Protein AF-A0AAV6B2Z7-F1 (afdb_monomer_lite)

Secondary structure (DSSP, 8-state):
-HHHHHHHT------SSHHHHHHHHHHHHHHHHHHHHHH---TTPPPEEEEEETTGGGTSTTS-S-EEEEEETTSPP--TTTGGGGTT--EEPP-

Foldseek 3Di:
DLVVQLVVLVPQDDQPDLLSNLQSVQSNFQSVLVVCVVVDDDPPRQAKWKWKQQQLCVLHPPDHSITIHIDGPPDQAQDSSCGPVQGNDTGTDDD

Sequence (95 aa):
DILKHLSDARHLHGAADLAVARKMFHPFSNAAARALELAGTAPGSPPFEIFECPMVDRAIPGVPKKGRWVQAAGRAIANPYFGADMLDCGTKVKR

Structure (mmCIF, N/CA/C/O backbone):
data_AF-A0AAV6B2Z7-F1
#
_entry.id   AF-A0AAV6B2Z7-F1
#
loop_
_atom_site.group_PDB
_atom_site.id
_atom_site.type_symbol
_atom_site.label_atom_id
_atom_site.label_alt_id
_atom_site.label_comp_id
_atom_site.label_asym_id
_atom_site.label_entity_id
_atom_site.label_seq_id
_atom_site.pdbx_PDB_ins_code
_atom_site.Cartn_x
_atom_site.Cartn_y
_atom_site.Cartn_z
_atom_site.occupancy
_atom_site.B_iso_or_equiv
_atom_site.auth_seq_id
_atom_site.auth_comp_id
_atom_site.auth_asym_id
_atom_site.auth_atom_id
_atom_site.pdbx_PDB_model_num
ATOM 1 N N . ASP A 1 1 ? 4.237 18.114 4.102 1.00 82.38 1 ASP A N 1
ATOM 2 C CA . ASP A 1 1 ? 2.783 18.243 3.892 1.00 82.38 1 ASP A CA 1
ATOM 3 C C . ASP A 1 1 ? 2.292 16.994 3.162 1.00 82.38 1 ASP A C 1
ATOM 5 O O . ASP A 1 1 ? 2.789 16.705 2.079 1.00 82.38 1 ASP A O 1
ATOM 9 N N . ILE A 1 2 ? 1.398 16.210 3.774 1.00 82.62 2 ILE A N 1
ATOM 10 C CA . ILE A 1 2 ? 0.945 14.922 3.221 1.00 82.62 2 ILE A CA 1
ATOM 11 C C . ILE A 1 2 ? 0.111 15.088 1.942 1.00 82.62 2 ILE A C 1
ATOM 13 O O . ILE A 1 2 ? 0.201 14.254 1.042 1.00 82.62 2 ILE A O 1
ATOM 17 N N . LEU A 1 3 ? -0.637 16.190 1.821 1.00 84.44 3 LEU A N 1
ATOM 18 C CA . LEU A 1 3 ? -1.466 16.468 0.647 1.00 84.44 3 LEU A CA 1
ATOM 19 C C . LEU A 1 3 ? -0.603 16.821 -0.562 1.00 84.44 3 LEU A C 1
ATOM 21 O O . LEU A 1 3 ? -0.903 16.407 -1.683 1.00 84.44 3 LEU A O 1
ATOM 25 N N . LYS A 1 4 ? 0.527 17.497 -0.329 1.00 87.06 4 LYS A N 1
ATOM 26 C CA . LYS A 1 4 ? 1.535 17.722 -1.368 1.00 87.06 4 LYS A CA 1
ATOM 27 C C . LYS A 1 4 ? 2.083 16.398 -1.912 1.00 87.06 4 LYS A C 1
ATOM 29 O O . LYS A 1 4 ? 2.107 16.215 -3.122 1.00 87.06 4 LYS A O 1
ATOM 34 N N . HIS A 1 5 ? 2.457 15.456 -1.042 1.00 82.75 5 HIS A N 1
ATOM 35 C CA . HIS A 1 5 ? 2.975 14.149 -1.475 1.00 82.75 5 HIS A CA 1
ATOM 36 C C . HIS A 1 5 ? 1.959 13.341 -2.293 1.00 82.75 5 HIS A C 1
ATOM 38 O O . HIS A 1 5 ? 2.333 12.698 -3.270 1.00 82.75 5 HIS A O 1
ATOM 44 N N . LEU A 1 6 ? 0.677 13.403 -1.922 1.00 84.50 6 LEU A N 1
ATOM 45 C CA . LEU A 1 6 ? -0.410 12.808 -2.702 1.00 84.50 6 LEU A CA 1
ATOM 46 C C . LEU A 1 6 ? -0.539 13.441 -4.089 1.00 84.50 6 LEU A C 1
ATOM 48 O O . LEU A 1 6 ? -0.636 12.731 -5.087 1.00 84.50 6 LEU A O 1
ATOM 52 N N . SER A 1 7 ? -0.516 14.772 -4.145 1.00 85.50 7 SER A N 1
ATOM 53 C CA . SER A 1 7 ? -0.623 15.522 -5.395 1.00 85.50 7 SER A CA 1
ATOM 54 C C . SER A 1 7 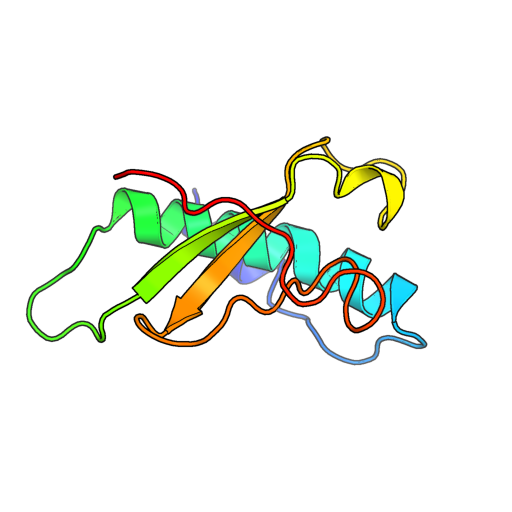? 0.555 15.246 -6.333 1.00 85.50 7 SER A C 1
ATOM 56 O O . SER A 1 7 ? 0.342 15.018 -7.521 1.00 85.50 7 SER A O 1
ATOM 58 N N . ASP A 1 8 ? 1.779 15.191 -5.805 1.00 87.44 8 ASP A N 1
ATOM 59 C CA . ASP A 1 8 ? 2.990 14.907 -6.583 1.00 87.44 8 ASP A CA 1
ATOM 60 C C . ASP A 1 8 ? 2.988 13.470 -7.151 1.00 87.44 8 ASP A C 1
ATOM 62 O O . ASP A 1 8 ? 3.525 13.223 -8.229 1.00 87.44 8 ASP A O 1
ATOM 66 N N . ALA A 1 9 ? 2.351 12.519 -6.455 1.00 87.00 9 ALA A N 1
ATOM 67 C CA . ALA A 1 9 ? 2.297 11.104 -6.834 1.00 87.00 9 ALA A CA 1
ATOM 68 C C . ALA A 1 9 ? 1.045 10.704 -7.645 1.00 87.00 9 ALA A C 1
ATOM 70 O O . ALA A 1 9 ? 0.824 9.521 -7.894 1.00 87.00 9 ALA A O 1
ATOM 71 N N . ARG A 1 10 ? 0.203 11.659 -8.065 1.00 85.12 10 ARG A N 1
ATOM 72 C CA . ARG A 1 10 ? -1.104 11.383 -8.701 1.00 85.12 10 ARG A CA 1
ATOM 73 C C . ARG A 1 10 ? -1.035 10.762 -10.103 1.00 85.12 10 ARG A C 1
ATOM 75 O O . ARG A 1 10 ? -2.044 10.285 -10.619 1.00 85.12 10 ARG A O 1
ATOM 82 N N . HIS A 1 11 ? 0.126 10.809 -10.751 1.00 87.19 11 HIS A N 1
ATOM 83 C CA . HIS A 1 11 ? 0.304 10.319 -12.117 1.00 87.19 11 HIS A CA 1
ATOM 84 C C . HIS A 1 11 ? 0.511 8.797 -12.116 1.00 87.19 11 HIS A C 1
ATOM 86 O O . HIS A 1 11 ? 1.636 8.314 -12.046 1.00 87.19 11 HIS A O 1
ATOM 92 N N . LEU A 1 12 ? -0.594 8.047 -12.183 1.00 87.81 12 LEU A N 1
ATOM 93 C CA . LEU A 1 12 ? -0.633 6.574 -12.128 1.00 87.81 12 LEU A CA 1
ATOM 94 C C . LEU A 1 12 ? -0.917 5.908 -13.490 1.00 87.81 12 LEU A C 1
ATOM 96 O O . LEU A 1 12 ? -1.410 4.785 -13.548 1.00 87.81 12 LEU A O 1
ATOM 100 N N . HIS A 1 13 ? -0.645 6.601 -14.594 1.00 88.88 13 HIS A N 1
ATOM 101 C CA . HIS A 1 13 ? -0.947 6.149 -15.956 1.00 88.88 13 HIS A CA 1
ATOM 102 C C . HIS A 1 13 ? 0.327 5.964 -16.791 1.00 88.88 13 HIS A C 1
ATOM 104 O O . HIS A 1 13 ? 1.361 6.551 -16.491 1.00 88.88 13 HIS A O 1
ATOM 110 N N . GLY A 1 14 ? 0.241 5.211 -17.892 1.00 91.19 14 GLY A N 1
ATOM 111 C CA . GLY A 1 14 ? 1.352 5.063 -18.844 1.00 91.19 14 GLY A CA 1
ATOM 112 C C . GLY A 1 14 ? 2.470 4.121 -18.386 1.00 91.19 14 GLY A C 1
ATOM 113 O O . GLY A 1 14 ? 3.575 4.186 -18.917 1.00 91.19 14 GLY A O 1
ATOM 114 N N . ALA A 1 15 ? 2.203 3.252 -17.410 1.00 94.31 15 ALA A N 1
ATOM 115 C CA . ALA A 1 15 ? 3.139 2.199 -17.041 1.00 94.31 15 ALA A CA 1
ATOM 116 C C . ALA A 1 15 ? 3.292 1.190 -18.191 1.00 94.31 15 ALA A C 1
ATOM 118 O O . ALA A 1 15 ? 2.297 0.693 -18.715 1.00 94.31 15 ALA A O 1
ATOM 119 N N . ALA A 1 16 ? 4.537 0.883 -18.558 1.00 95.25 16 ALA A N 1
ATOM 120 C CA . ALA A 1 16 ? 4.843 -0.082 -19.615 1.00 95.25 16 ALA A CA 1
ATOM 121 C C . ALA A 1 16 ? 4.558 -1.534 -19.194 1.00 95.25 16 ALA A C 1
ATOM 123 O O . ALA A 1 16 ? 4.221 -2.369 -20.028 1.00 95.25 16 ALA A O 1
ATOM 124 N N . ASP A 1 17 ? 4.684 -1.828 -17.899 1.00 94.81 17 ASP A N 1
ATOM 125 C CA . ASP A 1 17 ? 4.466 -3.147 -17.317 1.00 94.81 17 ASP A CA 1
ATOM 126 C C . ASP A 1 17 ? 4.049 -3.041 -15.835 1.00 94.81 17 ASP A C 1
ATOM 128 O O . ASP A 1 17 ? 3.955 -1.950 -15.256 1.00 94.81 17 ASP A O 1
ATOM 132 N N . LEU A 1 18 ? 3.798 -4.192 -15.203 1.00 93.00 18 LEU A N 1
ATOM 133 C CA . LEU A 1 18 ? 3.416 -4.258 -13.791 1.00 93.00 18 LEU A CA 1
ATOM 134 C C . LEU A 1 18 ? 4.516 -3.774 -12.840 1.00 93.00 18 LEU A C 1
ATOM 136 O O . LEU A 1 18 ? 4.195 -3.214 -11.792 1.00 93.00 18 LEU A O 1
ATOM 140 N N . ALA A 1 19 ? 5.795 -3.971 -13.166 1.00 93.69 19 ALA A N 1
ATOM 141 C CA . ALA A 1 19 ? 6.892 -3.520 -12.315 1.00 93.69 19 ALA A CA 1
ATOM 142 C C . ALA A 1 19 ? 6.945 -1.984 -12.274 1.00 93.69 19 ALA A C 1
ATOM 144 O O . ALA A 1 19 ? 7.027 -1.385 -11.197 1.00 93.69 19 ALA A O 1
ATOM 145 N N . VAL A 1 20 ? 6.793 -1.338 -13.433 1.00 95.06 20 VAL A N 1
ATOM 146 C CA . VAL A 1 20 ? 6.669 0.116 -13.560 1.00 95.06 20 VAL A CA 1
ATOM 147 C C . VAL A 1 20 ? 5.410 0.609 -12.845 1.00 95.06 20 VAL A C 1
ATOM 149 O O . VAL A 1 20 ? 5.496 1.546 -12.050 1.00 95.06 20 VAL A O 1
ATOM 152 N N . ALA A 1 21 ? 4.263 -0.052 -13.036 1.00 95.25 21 ALA A N 1
ATOM 153 C CA . ALA A 1 21 ? 3.011 0.324 -12.377 1.00 95.25 21 ALA A CA 1
ATOM 154 C C . ALA A 1 21 ? 3.127 0.281 -10.845 1.00 95.25 21 ALA A C 1
ATOM 156 O O . ALA A 1 21 ? 2.740 1.231 -10.165 1.00 95.25 21 ALA A O 1
ATOM 157 N N . ARG A 1 22 ? 3.729 -0.779 -10.287 1.00 95.75 22 ARG A N 1
ATOM 158 C CA . ARG A 1 22 ? 3.978 -0.920 -8.842 1.00 95.75 22 ARG A CA 1
ATOM 159 C C . ARG A 1 22 ? 4.876 0.197 -8.317 1.00 95.75 22 ARG A C 1
ATOM 161 O O . ARG A 1 22 ? 4.563 0.791 -7.284 1.00 95.75 22 ARG A O 1
ATOM 168 N N . LYS A 1 23 ? 5.950 0.527 -9.043 1.00 95.31 23 LYS A N 1
ATOM 169 C CA . LYS A 1 23 ? 6.868 1.622 -8.691 1.00 95.31 23 LYS A CA 1
ATOM 170 C C . LYS A 1 23 ? 6.160 2.978 -8.659 1.00 95.31 23 LYS A C 1
ATOM 172 O O . LYS A 1 23 ? 6.385 3.748 -7.729 1.00 95.31 23 LYS A O 1
ATOM 177 N N . MET A 1 24 ? 5.296 3.253 -9.637 1.00 94.81 24 MET A N 1
ATOM 178 C CA . MET A 1 24 ? 4.495 4.483 -9.696 1.00 94.81 24 MET A CA 1
ATOM 179 C C . MET A 1 24 ? 3.440 4.534 -8.586 1.00 94.81 24 MET A C 1
ATOM 181 O O . MET A 1 24 ? 3.251 5.569 -7.952 1.00 94.81 24 MET A O 1
ATOM 185 N N . PHE A 1 25 ? 2.786 3.405 -8.308 1.00 95.94 25 PHE A N 1
ATOM 186 C CA . PHE A 1 25 ? 1.728 3.302 -7.306 1.00 95.94 25 PHE A CA 1
ATOM 187 C C . PHE A 1 25 ? 2.239 3.416 -5.867 1.00 95.94 25 PHE A C 1
ATOM 189 O O . PHE A 1 25 ? 1.564 3.986 -5.010 1.00 95.94 25 PHE A O 1
ATOM 196 N N . HIS A 1 26 ? 3.436 2.899 -5.581 1.00 96.69 26 HIS A N 1
ATOM 197 C CA . HIS A 1 26 ? 3.998 2.850 -4.233 1.00 96.69 26 HIS A CA 1
ATOM 198 C C . HIS A 1 26 ? 3.980 4.191 -3.470 1.00 96.69 26 HIS A C 1
ATOM 200 O O . HIS A 1 26 ? 3.426 4.216 -2.366 1.00 96.69 26 HIS A O 1
ATOM 206 N N . PRO A 1 27 ? 4.536 5.308 -3.983 1.00 95.38 27 PRO A N 1
ATOM 207 C CA . PRO A 1 27 ? 4.521 6.579 -3.255 1.00 95.38 27 PRO A CA 1
ATOM 208 C C . PRO A 1 27 ? 3.099 7.101 -3.014 1.00 95.38 27 PRO A C 1
ATOM 210 O O . PRO A 1 27 ? 2.797 7.542 -1.905 1.00 95.38 27 PRO A O 1
ATOM 213 N N . PHE A 1 28 ? 2.210 6.983 -4.006 1.00 95.75 28 PHE A N 1
ATOM 214 C CA . PHE A 1 28 ? 0.812 7.392 -3.880 1.00 95.75 28 PHE A CA 1
ATOM 215 C C . PHE A 1 28 ? 0.091 6.599 -2.788 1.00 95.75 28 PHE A C 1
ATOM 217 O O . PHE A 1 28 ? -0.507 7.177 -1.884 1.00 95.75 28 PHE A O 1
ATOM 224 N N . SER A 1 29 ? 0.198 5.271 -2.840 1.00 97.19 29 SER A N 1
ATOM 225 C CA . SER A 1 29 ? -0.474 4.356 -1.918 1.00 97.19 29 SER A CA 1
ATOM 226 C C . SER A 1 29 ? -0.074 4.606 -0.463 1.00 97.19 29 SER A C 1
ATOM 228 O O . SER A 1 29 ? -0.931 4.692 0.419 1.00 97.19 29 SER A O 1
ATOM 230 N N . ASN A 1 30 ? 1.222 4.809 -0.209 1.00 96.31 30 ASN A N 1
ATOM 231 C CA . ASN A 1 30 ? 1.713 5.115 1.131 1.00 96.31 30 ASN A CA 1
ATOM 232 C C . ASN A 1 30 ? 1.238 6.490 1.620 1.00 96.31 30 ASN A C 1
ATOM 234 O O . ASN A 1 30 ? 0.823 6.619 2.773 1.00 96.31 30 ASN A O 1
ATOM 238 N N . ALA A 1 31 ? 1.266 7.510 0.755 1.00 95.38 31 ALA A N 1
ATOM 239 C CA . ALA A 1 31 ? 0.792 8.845 1.106 1.00 95.38 31 ALA A CA 1
ATOM 240 C C . ALA A 1 31 ? -0.719 8.850 1.398 1.00 95.38 31 ALA A C 1
ATOM 242 O O . ALA A 1 31 ? -1.147 9.460 2.377 1.00 95.38 31 ALA A O 1
ATOM 243 N N . ALA A 1 32 ? -1.512 8.106 0.619 1.00 94.50 32 ALA A N 1
ATOM 244 C CA . ALA A 1 32 ? -2.948 7.933 0.831 1.00 94.50 32 ALA A CA 1
ATOM 245 C C . ALA A 1 32 ? -3.246 7.229 2.155 1.00 94.50 32 ALA A C 1
ATOM 247 O O . ALA A 1 32 ? -4.042 7.725 2.953 1.00 94.50 32 ALA A O 1
ATOM 248 N N . ALA A 1 33 ? -2.561 6.113 2.423 1.00 95.38 33 ALA A N 1
ATOM 249 C CA . ALA A 1 33 ? -2.698 5.393 3.681 1.00 95.38 33 ALA A CA 1
ATOM 250 C C . ALA A 1 33 ? -2.358 6.294 4.875 1.00 95.38 33 ALA A C 1
ATOM 252 O O . ALA A 1 33 ? -3.116 6.340 5.838 1.00 95.38 33 ALA A O 1
ATOM 253 N N . ARG A 1 34 ? -1.267 7.064 4.800 1.00 93.50 34 ARG A N 1
ATOM 254 C CA . ARG A 1 34 ? -0.872 7.978 5.877 1.00 93.50 34 ARG A CA 1
ATOM 255 C C . ARG A 1 34 ? -1.851 9.139 6.061 1.00 93.50 34 ARG A C 1
ATOM 257 O O . ARG A 1 34 ? -2.152 9.490 7.198 1.00 93.50 34 ARG A O 1
ATOM 264 N N . ALA A 1 35 ? -2.352 9.733 4.979 1.00 91.81 35 ALA A N 1
ATOM 265 C CA . ALA A 1 35 ? -3.343 10.803 5.059 1.00 91.81 35 ALA A CA 1
ATOM 266 C C . ALA A 1 35 ? -4.631 10.320 5.740 1.00 91.81 35 ALA A C 1
ATOM 268 O O . ALA A 1 35 ? -5.140 10.983 6.638 1.00 91.81 35 ALA A O 1
ATOM 269 N N . LEU A 1 36 ? -5.113 9.135 5.363 1.00 91.62 36 LEU A N 1
ATOM 270 C CA . LEU A 1 36 ? -6.326 8.546 5.924 1.00 91.62 36 LEU A CA 1
ATOM 271 C C . LEU A 1 36 ? -6.136 7.988 7.345 1.00 91.62 36 LEU A C 1
ATOM 273 O O . LEU A 1 36 ? -7.076 7.980 8.132 1.00 91.62 36 LEU A O 1
ATOM 277 N N . GLU A 1 37 ? -4.926 7.555 7.703 1.00 90.19 37 GLU A N 1
ATOM 278 C CA . GLU A 1 37 ? -4.564 7.217 9.086 1.00 90.19 37 GLU A CA 1
ATOM 279 C C . GLU A 1 37 ? -4.660 8.451 9.997 1.00 90.19 37 GLU A C 1
ATOM 281 O O . GLU A 1 37 ? -5.191 8.351 11.097 1.00 90.19 37 GLU A O 1
ATOM 286 N N . LEU A 1 38 ? -4.201 9.618 9.525 1.00 88.50 38 LEU A N 1
ATOM 287 C CA . LEU A 1 38 ? -4.259 10.879 10.274 1.00 88.50 38 LEU A CA 1
ATOM 288 C C . LEU A 1 38 ? -5.662 11.496 10.313 1.00 88.50 38 LEU A C 1
ATOM 290 O O . LEU A 1 38 ? -6.060 12.032 11.341 1.00 88.50 38 LEU A O 1
ATOM 294 N N . ALA A 1 39 ? -6.397 11.444 9.200 1.00 85.25 39 ALA A N 1
ATOM 295 C CA . ALA A 1 39 ? -7.750 11.991 9.112 1.00 85.25 39 ALA A CA 1
ATOM 296 C C . ALA A 1 39 ? -8.777 11.160 9.903 1.00 85.25 39 ALA A C 1
ATOM 298 O O . ALA A 1 39 ? -9.836 11.672 10.264 1.00 85.25 39 ALA A O 1
ATOM 299 N N . GLY A 1 40 ? -8.472 9.885 10.168 1.00 81.06 40 GLY A N 1
ATOM 300 C CA . GLY A 1 40 ? -9.406 8.953 10.787 1.00 81.06 40 GLY A CA 1
ATOM 301 C C . GLY A 1 40 ? -10.636 8.702 9.909 1.00 81.06 40 GLY A C 1
ATOM 302 O O . GLY A 1 40 ? -10.611 8.862 8.688 1.00 81.06 40 GLY A O 1
ATOM 303 N N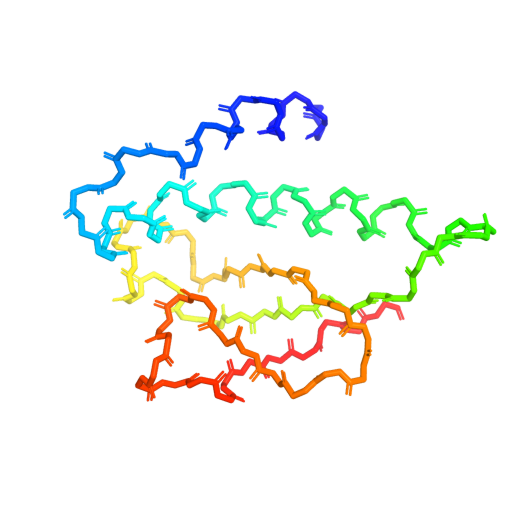 . THR A 1 41 ? -11.730 8.274 10.531 1.00 77.62 41 THR A N 1
ATOM 304 C CA . THR A 1 41 ? -13.040 8.150 9.879 1.00 77.62 41 THR A CA 1
ATOM 305 C C . THR A 1 41 ? -13.889 9.369 10.217 1.00 77.62 41 THR A C 1
ATOM 307 O O . THR A 1 41 ? -14.413 9.463 11.327 1.00 77.62 41 THR A O 1
ATOM 310 N N . ALA A 1 42 ? -14.039 10.299 9.272 1.00 80.81 42 ALA A N 1
ATOM 311 C CA . ALA A 1 42 ? -14.979 11.406 9.423 1.00 80.81 42 ALA A CA 1
ATOM 312 C C . ALA A 1 42 ? -16.431 10.909 9.247 1.00 80.81 42 ALA A C 1
ATOM 314 O O . ALA A 1 42 ? -16.652 9.968 8.473 1.00 80.81 42 ALA A O 1
ATOM 315 N N . PRO A 1 43 ? -17.430 11.528 9.906 1.00 83.88 43 PRO A N 1
ATOM 316 C CA . PRO A 1 43 ? -18.837 11.194 9.697 1.00 83.88 43 PRO A CA 1
ATOM 317 C C . PRO A 1 43 ? -19.204 11.202 8.208 1.00 83.88 43 PRO A C 1
ATOM 319 O O . PRO A 1 43 ? -18.878 12.143 7.488 1.00 83.88 43 PRO A O 1
ATOM 322 N N . GLY A 1 44 ? -19.843 10.130 7.737 1.00 84.12 44 GLY A N 1
ATOM 323 C CA . GLY A 1 44 ? -20.207 9.960 6.324 1.00 84.12 44 GLY A CA 1
ATOM 324 C C . GLY A 1 44 ? -19.087 9.448 5.410 1.00 84.12 44 GLY A C 1
ATOM 325 O O . GLY A 1 44 ? -19.343 9.203 4.234 1.00 84.12 44 GLY A O 1
ATOM 326 N N . SER A 1 45 ? -17.868 9.232 5.918 1.00 85.38 45 SER A N 1
ATOM 327 C CA . SER A 1 45 ? -16.809 8.586 5.132 1.00 85.38 45 SER A CA 1
ATOM 328 C C . SER A 1 45 ? -17.110 7.096 4.938 1.00 85.38 45 SER A C 1
ATOM 330 O O . SER A 1 45 ? -17.497 6.429 5.903 1.00 85.38 45 SER A O 1
ATOM 332 N N . PRO A 1 46 ? -16.896 6.535 3.734 1.00 88.94 46 PRO A N 1
ATOM 333 C CA . PRO A 1 46 ? -17.025 5.098 3.529 1.00 88.94 46 PRO A CA 1
ATOM 334 C C . PRO A 1 46 ? -16.002 4.340 4.393 1.00 88.94 46 PRO A C 1
ATOM 336 O O . PRO A 1 46 ? -14.882 4.824 4.583 1.00 88.94 46 PRO A O 1
ATOM 339 N N . PRO A 1 47 ? -16.347 3.151 4.914 1.00 91.75 47 PRO A N 1
ATOM 340 C CA . PRO A 1 47 ? -15.446 2.396 5.769 1.00 91.75 47 PRO A CA 1
ATOM 341 C C . PRO A 1 47 ? -14.259 1.858 4.963 1.00 91.75 47 PRO A C 1
ATOM 343 O O . PRO A 1 47 ? -14.408 1.321 3.861 1.00 91.75 47 PRO A O 1
ATOM 346 N N . PHE A 1 48 ? -13.064 1.969 5.537 1.00 93.94 48 PHE A N 1
ATOM 347 C CA . PHE A 1 48 ? -11.828 1.550 4.889 1.00 93.94 48 PHE A CA 1
ATOM 348 C C . PHE A 1 48 ? -10.847 0.933 5.881 1.00 93.94 48 PHE A C 1
ATOM 350 O O . PHE A 1 48 ? -10.767 1.309 7.051 1.00 93.94 48 PHE A O 1
ATOM 357 N N . GLU A 1 49 ? -10.029 0.025 5.375 1.00 95.44 49 GLU A N 1
ATOM 358 C CA . GLU A 1 49 ? -8.947 -0.628 6.095 1.00 95.44 49 GLU A CA 1
ATOM 359 C C . GLU A 1 49 ? -7.610 -0.205 5.486 1.00 95.44 49 GLU A C 1
ATOM 361 O O . GLU A 1 49 ? -7.522 0.116 4.301 1.00 95.44 49 GLU A O 1
ATOM 366 N N . ILE A 1 50 ? -6.571 -0.151 6.320 1.00 96.62 50 ILE A N 1
ATOM 367 C CA . ILE A 1 50 ? -5.197 0.037 5.849 1.00 96.62 50 ILE A CA 1
ATOM 368 C C . ILE A 1 50 ? -4.481 -1.285 6.060 1.00 96.62 50 ILE A C 1
ATOM 370 O O . ILE A 1 50 ? -4.553 -1.861 7.148 1.00 96.62 50 ILE A O 1
ATOM 374 N N . PHE A 1 51 ? -3.779 -1.734 5.033 1.00 97.94 51 PHE A N 1
ATOM 375 C CA . PHE A 1 51 ? -2.952 -2.928 5.070 1.00 97.94 51 PHE A CA 1
ATOM 376 C C . PHE A 1 51 ? -1.491 -2.565 4.812 1.00 97.94 51 PHE A C 1
ATOM 378 O O . PHE A 1 51 ? -1.185 -1.520 4.236 1.00 97.94 51 PHE A O 1
ATOM 385 N N . GLU A 1 52 ? -0.589 -3.430 5.262 1.00 98.12 52 GLU A N 1
ATOM 386 C CA . GLU A 1 52 ? 0.855 -3.291 5.111 1.00 98.12 52 GLU A CA 1
ATOM 387 C C . GLU A 1 52 ? 1.459 -4.585 4.553 1.00 98.12 52 GLU A C 1
ATOM 389 O O . GLU A 1 52 ? 1.178 -5.685 5.034 1.00 98.12 52 GLU A O 1
ATOM 394 N N . CYS A 1 53 ? 2.321 -4.443 3.548 1.00 98.06 53 CYS A N 1
ATOM 395 C CA . CYS A 1 53 ? 3.208 -5.491 3.070 1.00 98.06 53 CYS A CA 1
ATOM 396 C C . CYS A 1 53 ? 4.592 -5.254 3.694 1.00 98.06 53 CYS A C 1
ATOM 398 O O . CYS A 1 53 ? 5.147 -4.170 3.499 1.00 98.06 53 CYS A O 1
ATOM 400 N N . PRO A 1 54 ? 5.172 -6.225 4.426 1.00 96.88 54 PRO A N 1
ATOM 401 C CA . PRO A 1 54 ? 6.430 -6.038 5.156 1.00 96.88 54 PRO A CA 1
ATOM 402 C C . PRO A 1 54 ? 7.692 -6.206 4.292 1.00 96.88 54 PRO A C 1
ATOM 404 O O . PRO A 1 54 ? 8.800 -6.150 4.826 1.00 96.88 54 PRO A O 1
ATOM 407 N N . MET A 1 55 ? 7.527 -6.474 2.995 1.00 97.19 55 MET A N 1
ATOM 408 C CA . MET A 1 55 ? 8.614 -6.803 2.066 1.00 97.19 55 MET A CA 1
ATOM 409 C C . MET A 1 55 ? 8.372 -6.246 0.656 1.00 97.19 55 MET A C 1
ATOM 411 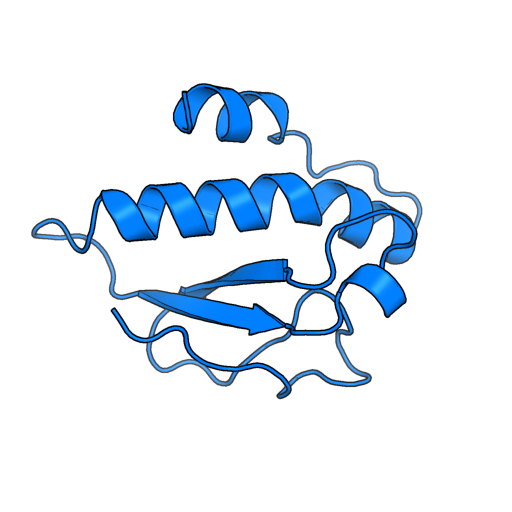O O . MET A 1 55 ? 8.644 -6.910 -0.346 1.00 97.19 55 MET A O 1
ATOM 415 N N . VAL A 1 56 ? 7.811 -5.037 0.564 1.00 97.69 56 VAL A N 1
ATOM 416 C CA . VAL A 1 56 ? 7.546 -4.385 -0.732 1.00 97.69 56 VAL A CA 1
ATOM 417 C C . VAL A 1 56 ? 8.835 -4.086 -1.504 1.00 97.69 56 VAL A C 1
ATOM 419 O O . VAL A 1 56 ? 8.823 -4.061 -2.731 1.00 97.69 56 VAL A O 1
ATOM 422 N N . ASP A 1 57 ? 9.961 -3.946 -0.804 1.00 97.56 57 ASP A N 1
ATOM 423 C CA . ASP A 1 57 ? 11.300 -3.770 -1.372 1.00 97.56 57 ASP A CA 1
ATOM 424 C C . ASP A 1 57 ? 11.726 -4.929 -2.286 1.00 97.56 57 ASP A C 1
ATOM 426 O O . ASP A 1 57 ? 12.512 -4.727 -3.211 1.00 97.56 57 ASP A O 1
ATOM 430 N N . ARG A 1 58 ? 11.166 -6.132 -2.090 1.00 96.44 58 ARG A N 1
ATOM 431 C CA . ARG A 1 58 ? 11.396 -7.273 -2.992 1.00 96.44 58 ARG A CA 1
ATOM 432 C C . ARG A 1 58 ? 10.612 -7.172 -4.302 1.00 96.44 58 ARG A C 1
ATOM 434 O O . ARG A 1 58 ? 11.044 -7.736 -5.300 1.00 96.44 58 ARG A O 1
ATOM 441 N N . ALA A 1 59 ? 9.475 -6.476 -4.305 1.00 94.75 59 ALA A N 1
ATOM 442 C CA . ALA A 1 59 ? 8.701 -6.199 -5.516 1.00 94.75 59 ALA A CA 1
ATOM 443 C C . ALA A 1 59 ? 9.158 -4.908 -6.214 1.00 94.75 59 ALA A C 1
ATOM 445 O O . ALA A 1 59 ? 8.988 -4.765 -7.424 1.00 94.75 59 ALA A O 1
ATOM 446 N N . ILE A 1 60 ? 9.712 -3.959 -5.454 1.00 96.88 60 ILE A N 1
ATOM 447 C CA . ILE A 1 60 ? 10.134 -2.644 -5.935 1.00 96.88 60 ILE A CA 1
ATOM 448 C C . ILE A 1 60 ? 11.520 -2.326 -5.352 1.00 96.88 60 ILE A C 1
ATOM 450 O O . ILE A 1 60 ? 11.619 -1.800 -4.244 1.00 96.88 60 ILE A O 1
ATOM 454 N N . PRO A 1 61 ? 12.610 -2.609 -6.082 1.00 95.81 61 PRO A N 1
ATOM 455 C CA . PRO A 1 61 ? 13.955 -2.339 -5.589 1.00 95.81 61 PRO A CA 1
ATOM 456 C C . PRO A 1 61 ? 14.167 -0.861 -5.231 1.00 95.81 61 PRO A C 1
ATOM 458 O O . PRO A 1 61 ? 13.791 0.039 -5.984 1.00 95.81 61 PRO A O 1
ATOM 461 N N . GLY A 1 62 ? 14.805 -0.615 -4.083 1.00 95.50 62 GLY A N 1
ATOM 462 C CA . GLY A 1 62 ? 15.186 0.728 -3.633 1.00 95.50 62 GLY A CA 1
ATOM 463 C C . GLY A 1 62 ? 14.110 1.503 -2.866 1.00 95.50 62 GLY A C 1
ATOM 464 O O . GLY A 1 62 ? 14.332 2.670 -2.547 1.00 95.50 62 GLY A O 1
ATOM 465 N N . VAL A 1 63 ? 12.966 0.890 -2.544 1.00 96.06 63 VAL A N 1
ATOM 466 C CA . VAL A 1 63 ? 11.965 1.489 -1.643 1.00 96.06 63 VAL A CA 1
ATOM 467 C C . VAL A 1 63 ? 12.106 0.938 -0.214 1.00 96.06 63 VAL A C 1
ATOM 469 O O . VAL A 1 63 ? 12.751 -0.093 -0.015 1.00 96.06 63 VAL A O 1
ATOM 472 N N . PRO A 1 64 ? 11.529 1.595 0.812 1.00 95.81 64 PRO A N 1
ATOM 473 C CA . PRO A 1 64 ? 11.485 1.040 2.163 1.00 95.81 64 PRO A CA 1
ATOM 474 C C . PRO A 1 64 ? 10.830 -0.347 2.208 1.00 95.81 64 PRO A C 1
ATOM 476 O O . PRO A 1 64 ? 9.924 -0.632 1.437 1.00 95.81 64 PRO A O 1
ATOM 479 N N . LYS A 1 65 ? 11.209 -1.187 3.181 1.00 96.62 65 LYS A N 1
ATOM 480 C CA . LYS A 1 65 ? 10.662 -2.554 3.329 1.00 96.62 65 LYS A CA 1
ATOM 481 C C . LYS A 1 65 ? 9.137 -2.624 3.401 1.00 96.62 65 LYS A C 1
ATOM 483 O O . LYS A 1 65 ? 8.544 -3.624 3.011 1.00 96.62 65 LYS A O 1
ATOM 488 N N . LYS A 1 66 ? 8.503 -1.583 3.940 1.00 97.31 66 LYS A N 1
ATOM 489 C CA . LYS A 1 66 ? 7.065 -1.546 4.202 1.00 97.31 66 LYS A CA 1
ATOM 490 C C . LYS A 1 66 ? 6.345 -0.708 3.157 1.00 97.31 66 LYS A C 1
ATOM 492 O O . LYS A 1 66 ? 6.695 0.452 2.964 1.00 97.31 66 LYS A O 1
ATOM 497 N N . GLY A 1 67 ? 5.313 -1.289 2.552 1.00 97.50 67 GLY A N 1
ATOM 498 C CA . GLY A 1 67 ? 4.388 -0.601 1.655 1.00 97.50 67 GLY A CA 1
ATOM 499 C C . GLY A 1 67 ? 2.967 -0.712 2.184 1.00 97.50 67 GLY A C 1
ATOM 500 O O . GLY A 1 67 ? 2.535 -1.806 2.552 1.00 97.50 67 GLY A O 1
ATOM 501 N N . ARG A 1 68 ? 2.245 0.407 2.245 1.00 97.81 68 ARG A N 1
ATOM 502 C CA . ARG A 1 68 ? 0.865 0.465 2.738 1.00 97.81 68 ARG A CA 1
ATOM 503 C C . ARG A 1 68 ? -0.123 0.795 1.636 1.00 97.81 68 ARG A C 1
ATOM 505 O O . ARG A 1 68 ? 0.182 1.585 0.745 1.00 97.81 68 ARG A O 1
ATOM 512 N N . TRP A 1 69 ? -1.329 0.250 1.747 1.00 98.06 69 TRP A N 1
ATOM 513 C CA . TRP A 1 69 ? -2.450 0.581 0.870 1.00 98.06 69 TRP A CA 1
ATOM 514 C C . TRP A 1 69 ? -3.764 0.663 1.633 1.00 98.06 69 TRP A C 1
ATOM 516 O O . TRP A 1 69 ? -3.883 0.185 2.763 1.00 98.06 69 TRP A O 1
ATOM 526 N N . VAL A 1 70 ? -4.742 1.295 0.991 1.00 96.25 70 VAL A N 1
ATOM 527 C CA . VAL A 1 70 ? -6.109 1.422 1.490 1.00 96.25 70 VAL A CA 1
ATOM 528 C C . VAL A 1 70 ? -7.023 0.518 0.683 1.00 96.25 70 VAL A C 1
ATOM 530 O O . VAL A 1 70 ? -6.903 0.434 -0.538 1.00 96.25 70 VAL A O 1
ATOM 533 N N . GLN A 1 71 ? -7.955 -0.137 1.364 1.00 95.88 71 GLN A N 1
ATOM 534 C CA . GLN A 1 71 ? -8.974 -0.972 0.745 1.00 95.88 71 GLN A CA 1
ATOM 535 C C . GLN A 1 71 ? -10.327 -0.731 1.418 1.00 95.88 71 GLN A C 1
ATOM 537 O O . GLN A 1 71 ? -10.389 -0.423 2.608 1.00 95.88 71 GLN A O 1
ATOM 542 N N . ALA A 1 72 ? -11.416 -0.871 0.660 1.00 94.56 72 ALA A N 1
ATOM 543 C CA . ALA A 1 72 ? -12.762 -0.859 1.227 1.00 94.56 72 ALA A CA 1
ATOM 544 C C . ALA A 1 72 ? -12.903 -1.961 2.289 1.00 94.56 72 ALA A C 1
ATOM 546 O O . ALA A 1 72 ? -12.455 -3.092 2.071 1.00 94.56 72 ALA A O 1
ATOM 547 N N . ALA A 1 73 ? -13.514 -1.621 3.423 1.00 93.12 73 ALA A N 1
ATOM 548 C CA . ALA A 1 73 ? -13.646 -2.550 4.538 1.00 93.12 73 ALA A CA 1
ATOM 549 C C . ALA A 1 73 ? -14.473 -3.788 4.159 1.00 93.12 73 ALA A C 1
ATOM 551 O O . ALA A 1 73 ? -15.433 -3.698 3.392 1.00 93.12 73 ALA A O 1
ATOM 552 N N . GLY A 1 74 ? -14.102 -4.944 4.715 1.00 92.75 74 GLY A N 1
ATOM 553 C CA . GLY A 1 74 ? -14.834 -6.204 4.529 1.00 92.75 74 GLY A CA 1
ATOM 554 C C . GLY A 1 74 ? -14.556 -6.920 3.204 1.00 92.75 74 GLY A C 1
ATOM 555 O O . GLY A 1 74 ? -15.112 -7.988 2.959 1.00 92.75 74 GLY A O 1
ATOM 556 N N . ARG A 1 75 ? -13.683 -6.375 2.349 1.00 94.31 75 ARG A N 1
ATOM 557 C CA . ARG A 1 75 ? -13.186 -7.084 1.163 1.00 94.31 75 ARG A CA 1
ATOM 558 C C . ARG A 1 75 ? -12.031 -8.016 1.533 1.00 94.31 75 ARG A C 1
ATOM 560 O O . ARG A 1 75 ? -11.216 -7.671 2.386 1.00 94.31 75 ARG A O 1
ATOM 567 N N . ALA A 1 76 ? -11.919 -9.144 0.828 1.00 94.94 76 ALA A N 1
ATOM 568 C CA . ALA A 1 76 ? -10.727 -9.992 0.881 1.00 94.94 76 ALA A CA 1
ATOM 569 C C . ALA A 1 76 ? -9.469 -9.172 0.551 1.00 94.94 76 ALA A C 1
ATOM 571 O O . ALA A 1 76 ? -9.516 -8.284 -0.305 1.00 94.94 76 ALA A O 1
ATOM 572 N N . ILE A 1 77 ? -8.373 -9.435 1.264 1.00 95.88 77 ILE A N 1
ATOM 573 C CA . ILE A 1 77 ? -7.091 -8.746 1.076 1.00 95.88 77 ILE A CA 1
ATOM 574 C C . ILE A 1 77 ? -6.652 -8.906 -0.382 1.00 95.88 77 ILE A C 1
ATOM 576 O O . ILE A 1 77 ? -6.686 -10.005 -0.916 1.00 95.88 77 ILE A O 1
ATOM 580 N N . ALA A 1 78 ? -6.250 -7.806 -1.021 1.00 96.75 78 ALA A N 1
ATOM 581 C CA . ALA A 1 78 ? -5.702 -7.825 -2.372 1.00 96.75 78 ALA A CA 1
ATOM 582 C C . ALA A 1 78 ? -4.392 -7.030 -2.410 1.00 96.75 78 ALA A C 1
ATOM 584 O O . ALA A 1 78 ? -4.396 -5.806 -2.539 1.00 96.75 78 ALA A O 1
ATOM 585 N N . ASN A 1 79 ? -3.264 -7.726 -2.262 1.00 97.75 79 ASN A N 1
ATOM 586 C CA . ASN A 1 79 ? -1.929 -7.142 -2.219 1.00 97.75 79 ASN A CA 1
ATOM 587 C C . ASN A 1 79 ? -1.534 -6.548 -3.585 1.00 97.75 79 ASN A C 1
ATOM 589 O O . ASN A 1 79 ? -1.269 -7.300 -4.530 1.00 97.75 79 ASN A O 1
ATOM 593 N N . PRO A 1 80 ? -1.404 -5.215 -3.706 1.00 96.94 80 PRO A N 1
ATOM 594 C CA . PRO A 1 80 ? -1.117 -4.580 -4.991 1.00 96.94 80 PRO A CA 1
ATOM 595 C C .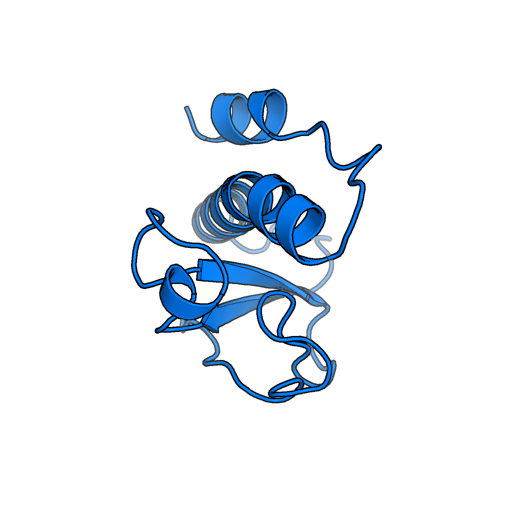 PRO A 1 80 ? 0.348 -4.743 -5.434 1.00 96.94 80 PRO A C 1
ATOM 597 O O . PRO A 1 80 ? 0.674 -4.528 -6.602 1.00 96.94 80 PRO A O 1
ATOM 600 N N . TYR A 1 81 ? 1.248 -5.115 -4.522 1.00 97.38 81 TYR A N 1
ATOM 601 C CA . TYR A 1 81 ? 2.687 -5.174 -4.779 1.00 97.38 81 TYR A CA 1
ATOM 602 C C . TYR A 1 81 ? 3.144 -6.514 -5.341 1.00 97.38 81 TYR A C 1
ATOM 604 O O . TYR A 1 81 ? 4.078 -6.546 -6.134 1.00 97.38 81 TYR A O 1
ATOM 612 N N . PHE A 1 82 ? 2.475 -7.603 -4.969 1.00 96.31 82 PHE A N 1
ATOM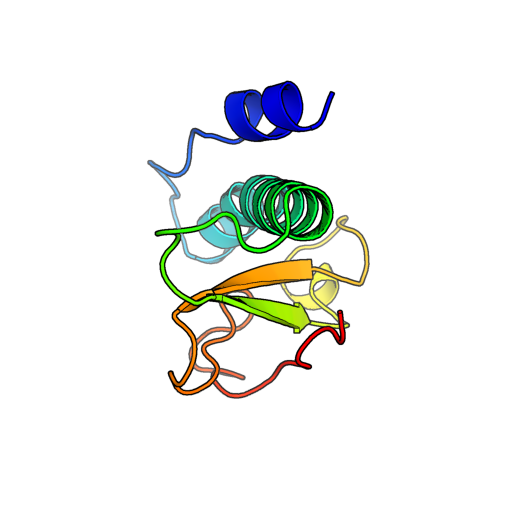 613 C CA . PHE A 1 82 ? 2.778 -8.945 -5.474 1.00 96.31 82 PHE A CA 1
ATOM 614 C C . PHE A 1 82 ? 1.667 -9.500 -6.367 1.00 96.31 82 PHE A C 1
ATOM 616 O O . PHE A 1 82 ? 1.945 -10.321 -7.235 1.00 96.31 82 PHE A O 1
ATOM 623 N N . GLY A 1 83 ? 0.439 -8.975 -6.277 1.00 92.88 83 GLY A N 1
ATOM 624 C CA . GLY A 1 83 ? -0.665 -9.411 -7.129 1.00 92.88 83 GLY A CA 1
ATOM 625 C C . GLY A 1 83 ? -0.950 -10.901 -6.953 1.00 92.88 83 GLY A C 1
ATOM 626 O O . GLY A 1 83 ? -0.928 -11.391 -5.830 1.00 92.88 83 GLY A O 1
ATOM 627 N N . ALA A 1 84 ? -1.193 -11.613 -8.055 1.00 94.12 84 ALA A N 1
ATOM 628 C CA . ALA A 1 84 ? -1.593 -13.023 -8.048 1.00 94.12 84 ALA A CA 1
ATOM 629 C C . ALA A 1 84 ? -0.656 -13.949 -7.248 1.00 94.12 84 ALA A C 1
ATOM 631 O O . ALA A 1 84 ? -1.138 -14.897 -6.636 1.00 94.12 84 ALA A O 1
ATOM 632 N N . ASP A 1 85 ? 0.643 -13.648 -7.186 1.00 94.94 85 ASP A N 1
ATOM 633 C CA . ASP A 1 85 ? 1.618 -14.482 -6.471 1.00 94.94 85 ASP A CA 1
ATOM 634 C C . ASP A 1 85 ? 1.394 -14.495 -4.952 1.00 94.94 85 ASP A C 1
ATOM 636 O O . ASP A 1 85 ? 1.755 -15.453 -4.272 1.00 94.94 85 ASP A O 1
ATOM 640 N N . MET A 1 86 ? 0.832 -13.414 -4.398 1.00 95.69 86 MET A N 1
ATOM 641 C CA . MET A 1 86 ? 0.598 -13.258 -2.958 1.00 95.69 86 MET A CA 1
ATOM 642 C C . MET A 1 86 ? -0.644 -12.400 -2.688 1.00 95.69 86 MET A C 1
ATOM 644 O O . MET A 1 86 ? -0.599 -11.477 -1.871 1.00 95.69 86 MET A O 1
ATOM 648 N N . LEU A 1 87 ? -1.739 -12.675 -3.402 1.00 95.94 87 LEU A N 1
ATOM 649 C CA . LEU A 1 87 ? -2.911 -11.794 -3.439 1.00 95.94 87 LEU A CA 1
ATOM 650 C C . LEU A 1 87 ? -3.491 -11.558 -2.043 1.00 95.94 87 LEU A C 1
ATOM 652 O O . LEU A 1 87 ? -3.742 -10.415 -1.671 1.00 95.94 87 LEU A O 1
ATOM 656 N N . ASP A 1 88 ? -3.580 -12.615 -1.243 1.00 96.19 88 ASP A N 1
ATOM 657 C CA . ASP A 1 88 ? -4.171 -12.576 0.096 1.00 96.19 88 ASP A CA 1
ATOM 658 C C . ASP A 1 88 ? -3.158 -12.195 1.197 1.00 96.19 88 ASP A C 1
ATOM 660 O O . ASP A 1 88 ? -3.468 -12.231 2.388 1.00 96.19 88 ASP A O 1
ATOM 664 N N . CYS A 1 89 ? -1.921 -11.840 0.828 1.00 97.12 89 CYS A N 1
ATOM 665 C CA . CYS A 1 89 ? -0.852 -11.552 1.781 1.00 97.12 89 CYS A CA 1
ATOM 666 C C . CYS A 1 89 ? -0.843 -10.082 2.206 1.00 97.12 89 CYS A C 1
ATOM 668 O O . CYS A 1 89 ? -0.711 -9.170 1.392 1.00 97.12 89 CYS A O 1
ATOM 670 N N . GLY A 1 90 ? -0.876 -9.834 3.508 1.00 95.75 90 GLY A N 1
ATOM 671 C CA . GLY A 1 90 ? -0.755 -8.499 4.075 1.00 95.75 90 GLY A CA 1
ATOM 672 C C . GLY A 1 90 ? -1.276 -8.472 5.496 1.00 95.75 90 GLY A C 1
ATOM 673 O O . GLY A 1 90 ? -2.064 -9.326 5.897 1.00 95.75 90 GLY A O 1
ATOM 674 N N . THR A 1 91 ? -0.857 -7.473 6.262 1.00 96.50 91 THR A N 1
ATOM 675 C CA . THR A 1 91 ? -1.314 -7.320 7.644 1.00 96.50 91 THR A CA 1
ATOM 676 C C . THR A 1 91 ? -2.159 -6.069 7.768 1.00 96.50 91 THR A C 1
ATOM 678 O O . THR A 1 91 ? -1.731 -4.986 7.372 1.00 96.50 91 THR A O 1
ATOM 681 N N . LYS A 1 92 ? -3.357 -6.201 8.348 1.00 95.81 92 LYS A N 1
ATOM 682 C CA . LYS A 1 92 ? -4.187 -5.047 8.701 1.00 95.81 92 LYS A CA 1
ATOM 683 C C . LYS A 1 92 ? -3.454 -4.197 9.738 1.00 95.81 92 LYS A C 1
ATOM 685 O O . LYS A 1 92 ? -3.073 -4.689 10.800 1.00 95.81 92 LYS A O 1
ATOM 690 N N . VAL A 1 93 ? -3.274 -2.916 9.439 1.00 94.12 93 VAL A N 1
ATOM 691 C CA . VAL A 1 93 ? -2.709 -1.946 10.377 1.00 94.12 93 VAL A CA 1
ATOM 692 C C . VAL A 1 93 ? -3.768 -1.642 11.432 1.00 94.12 93 VAL A C 1
ATOM 694 O O . VAL A 1 93 ? -4.875 -1.208 11.105 1.00 94.12 93 VAL A O 1
ATOM 697 N N . LYS A 1 94 ? -3.439 -1.908 12.699 1.00 83.81 94 LYS A N 1
ATOM 698 C CA . LYS A 1 94 ? -4.293 -1.550 13.836 1.00 83.81 94 LYS A CA 1
ATOM 699 C C . LYS A 1 94 ? -4.260 -0.031 14.017 1.00 83.81 94 LYS A C 1
ATOM 701 O O . LYS A 1 94 ? -3.180 0.554 13.961 1.00 8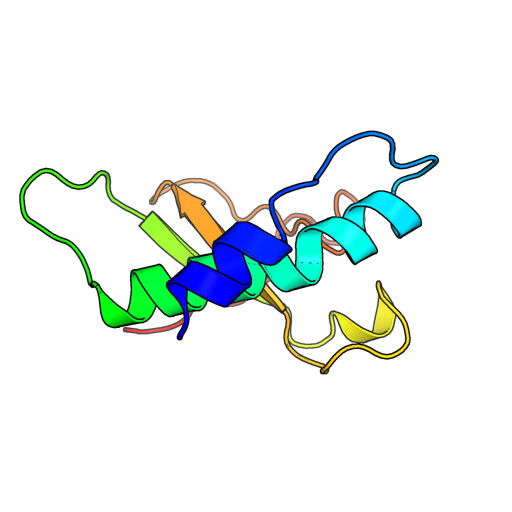3.81 94 LYS A O 1
ATOM 706 N N . ARG A 1 95 ? -5.434 0.569 14.193 1.00 67.88 95 ARG A N 1
ATOM 707 C CA . ARG A 1 95 ? -5.638 1.995 14.464 1.00 67.88 95 ARG A CA 1
ATOM 708 C C . ARG A 1 95 ? -6.296 2.149 15.820 1.00 67.88 95 ARG A C 1
ATOM 710 O O . ARG A 1 95 ? -7.069 1.223 16.162 1.00 67.88 95 ARG A O 1
#

Radius of gyration: 13.23 Å; chains: 1; bounding box: 35×33×34 Å

pLDDT: mean 92.63, std 5.6, range [67.88, 98.12]